Protein AF-A0A7S3N1J9-F1 (afdb_monomer_lite)

pLDDT: mean 76.55, std 18.04, range [32.75, 94.25]

Structure (mmCIF, N/CA/C/O backbone):
data_AF-A0A7S3N1J9-F1
#
_entry.id   AF-A0A7S3N1J9-F1
#
loop_
_atom_site.group_PDB
_atom_site.id
_atom_site.type_symbol
_atom_site.label_atom_id
_atom_site.label_alt_id
_atom_site.label_comp_id
_atom_site.label_asym_id
_atom_site.label_entity_id
_atom_site.label_seq_id
_atom_site.pdbx_PDB_ins_code
_atom_site.Cartn_x
_atom_site.Cartn_y
_atom_site.Cartn_z
_atom_site.occupancy
_atom_site.B_iso_or_equiv
_atom_site.auth_seq_id
_atom_site.auth_comp_id
_atom_site.auth_asym_id
_atom_site.auth_atom_id
_atom_site.pdbx_PDB_model_num
ATOM 1 N N . MET A 1 1 ? 35.683 -17.801 6.494 1.00 34.03 1 MET A N 1
ATOM 2 C CA . MET A 1 1 ? 35.536 -16.609 5.630 1.00 34.03 1 MET A CA 1
ATOM 3 C C . MET A 1 1 ? 34.071 -16.483 5.225 1.00 34.03 1 MET A C 1
ATOM 5 O O . MET A 1 1 ? 33.664 -17.114 4.265 1.00 34.03 1 MET A O 1
ATOM 9 N N . LEU A 1 2 ? 33.277 -15.715 5.973 1.00 32.75 2 LEU A N 1
ATOM 10 C CA . LEU A 1 2 ? 31.894 -15.361 5.622 1.00 32.75 2 LEU A CA 1
ATOM 11 C C . LEU A 1 2 ? 31.722 -13.865 5.909 1.00 32.75 2 LEU A C 1
ATOM 13 O O . LEU A 1 2 ? 31.100 -13.445 6.873 1.00 32.75 2 LEU A O 1
ATOM 17 N N . LYS A 1 3 ? 32.402 -13.056 5.093 1.00 38.53 3 LYS A N 1
ATOM 18 C CA . LYS A 1 3 ? 32.157 -11.619 4.966 1.00 38.53 3 LYS A CA 1
ATOM 19 C C . LYS A 1 3 ? 31.490 -11.419 3.618 1.00 38.53 3 LYS A C 1
ATOM 21 O O . LYS A 1 3 ? 32.187 -11.497 2.610 1.00 38.53 3 LYS A O 1
ATOM 26 N N . LYS A 1 4 ? 30.174 -11.215 3.624 1.00 34.62 4 LYS A N 1
ATOM 27 C CA . LYS A 1 4 ? 29.381 -10.480 2.622 1.00 34.62 4 LYS A CA 1
ATOM 28 C C . LYS A 1 4 ? 27.915 -10.841 2.814 1.00 34.62 4 LYS A C 1
ATOM 30 O O . LYS A 1 4 ? 27.378 -11.629 2.053 1.00 34.62 4 LYS A O 1
ATOM 35 N N . LEU A 1 5 ? 27.289 -10.274 3.834 1.00 35.75 5 LEU A N 1
ATOM 36 C CA . LEU A 1 5 ? 25.852 -10.020 3.787 1.00 35.75 5 LEU A CA 1
ATOM 37 C C . LEU A 1 5 ? 25.487 -8.895 4.767 1.00 35.75 5 LEU A C 1
ATOM 39 O O . LEU A 1 5 ? 24.456 -8.938 5.416 1.00 35.75 5 LEU A O 1
ATOM 43 N N . ASP A 1 6 ? 26.321 -7.851 4.829 1.00 35.56 6 ASP A N 1
ATOM 44 C CA . ASP A 1 6 ? 25.824 -6.532 5.230 1.00 35.56 6 ASP A CA 1
ATOM 45 C C . ASP A 1 6 ? 25.028 -5.995 4.032 1.00 35.56 6 ASP A C 1
ATOM 47 O O . ASP A 1 6 ? 25.508 -5.173 3.244 1.00 35.56 6 ASP A O 1
ATOM 51 N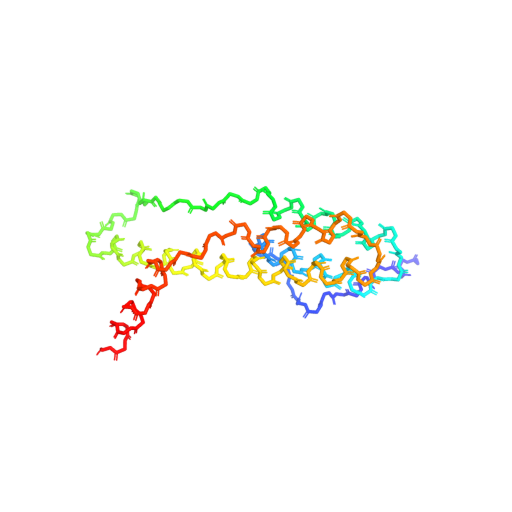 N . LEU A 1 7 ? 23.832 -6.562 3.821 1.00 40.31 7 LEU A N 1
ATOM 52 C CA . LEU A 1 7 ? 22.794 -5.858 3.084 1.00 40.31 7 LEU A CA 1
ATOM 53 C C . LEU A 1 7 ? 22.559 -4.587 3.878 1.00 40.31 7 LEU A C 1
ATOM 55 O O . LEU A 1 7 ? 22.190 -4.658 5.046 1.00 40.31 7 LEU A O 1
ATOM 59 N N . LYS A 1 8 ? 22.863 -3.457 3.240 1.00 38.34 8 LYS A N 1
ATOM 60 C CA . LYS A 1 8 ? 22.631 -2.114 3.753 1.00 38.34 8 LYS A CA 1
ATOM 61 C C . LYS A 1 8 ? 21.280 -2.081 4.447 1.00 38.34 8 LYS A C 1
ATOM 63 O O . LYS A 1 8 ? 20.241 -2.103 3.796 1.00 38.34 8 LYS A O 1
ATOM 68 N N . THR A 1 9 ? 21.365 -2.074 5.765 1.00 43.59 9 THR A N 1
ATOM 69 C CA . THR A 1 9 ? 20.272 -1.897 6.688 1.00 43.59 9 THR A CA 1
ATOM 70 C C . THR A 1 9 ? 19.529 -0.639 6.269 1.00 43.59 9 THR A C 1
ATOM 72 O O . THR A 1 9 ? 20.122 0.428 6.098 1.00 43.59 9 THR A O 1
ATOM 75 N N . ASN A 1 10 ? 18.251 -0.865 6.003 1.00 47.41 10 ASN A N 1
ATOM 76 C CA . ASN A 1 10 ? 17.170 0.055 5.710 1.00 47.41 10 ASN A CA 1
ATOM 77 C C . ASN A 1 10 ? 17.382 1.471 6.271 1.00 47.41 10 ASN A C 1
ATOM 79 O O . ASN A 1 10 ? 17.787 1.650 7.419 1.00 47.41 10 ASN A O 1
ATOM 83 N N . LEU A 1 11 ? 16.995 2.483 5.488 1.00 50.03 11 LEU A N 1
ATOM 84 C CA . LEU A 1 11 ? 16.842 3.870 5.957 1.00 50.03 11 LEU A CA 1
ATOM 85 C C . LEU A 1 11 ? 15.865 4.005 7.149 1.00 50.03 11 LEU A C 1
ATOM 87 O O . LEU A 1 11 ? 15.876 5.030 7.824 1.00 50.03 11 LEU A O 1
ATOM 91 N N . TYR A 1 12 ? 15.087 2.961 7.446 1.00 48.66 12 TYR A N 1
ATOM 92 C CA . TYR A 1 12 ? 14.245 2.813 8.631 1.00 48.66 12 TYR A CA 1
ATOM 93 C C . TYR A 1 12 ? 14.761 1.617 9.443 1.00 48.66 12 TYR A C 1
ATOM 95 O O . TYR A 1 12 ? 14.622 0.472 9.025 1.00 48.66 12 TYR A O 1
ATOM 103 N N . GLY A 1 13 ? 15.442 1.882 10.560 1.00 51.03 13 GLY A N 1
ATOM 104 C CA . GLY A 1 13 ? 16.170 0.897 11.373 1.00 51.03 13 GLY A CA 1
ATOM 105 C C . GLY A 1 13 ? 15.302 -0.062 12.200 1.00 51.03 13 GLY A C 1
ATOM 106 O O . GLY A 1 13 ? 15.621 -0.293 13.363 1.00 51.03 13 GLY A O 1
ATOM 107 N N . GLY A 1 14 ? 14.232 -0.604 11.620 1.00 63.97 14 GLY A N 1
ATOM 108 C CA . GLY A 1 14 ? 13.344 -1.593 12.232 1.00 63.97 14 GLY A CA 1
ATOM 109 C C . GLY A 1 14 ? 12.645 -2.452 11.176 1.00 63.97 14 GLY A C 1
ATOM 110 O O . GLY A 1 14 ? 12.609 -2.087 9.998 1.00 63.97 14 GLY A O 1
ATOM 111 N N . ASP A 1 15 ? 12.130 -3.606 11.599 1.00 73.50 15 ASP A N 1
ATOM 112 C CA . ASP A 1 15 ? 11.213 -4.400 10.780 1.00 73.50 15 ASP A CA 1
ATOM 113 C C . ASP A 1 15 ? 9.873 -3.647 10.665 1.00 73.50 15 ASP A C 1
ATOM 115 O O . ASP A 1 15 ? 9.444 -3.043 11.648 1.00 73.50 15 ASP A O 1
ATOM 119 N N . PRO A 1 16 ? 9.221 -3.638 9.491 1.00 80.12 16 PRO A N 1
ATOM 120 C CA . PRO A 1 16 ? 7.948 -2.947 9.318 1.00 80.12 16 PRO A CA 1
ATOM 121 C C . PRO A 1 16 ? 6.861 -3.563 10.211 1.00 80.12 16 PRO A C 1
ATOM 123 O O . PRO A 1 16 ? 6.650 -4.776 10.199 1.00 80.12 16 PRO A O 1
ATOM 126 N N . GLU A 1 17 ? 6.154 -2.720 10.962 1.00 82.69 17 GLU A N 1
ATOM 127 C CA . GLU A 1 17 ? 5.062 -3.098 11.866 1.00 82.69 17 GLU A CA 1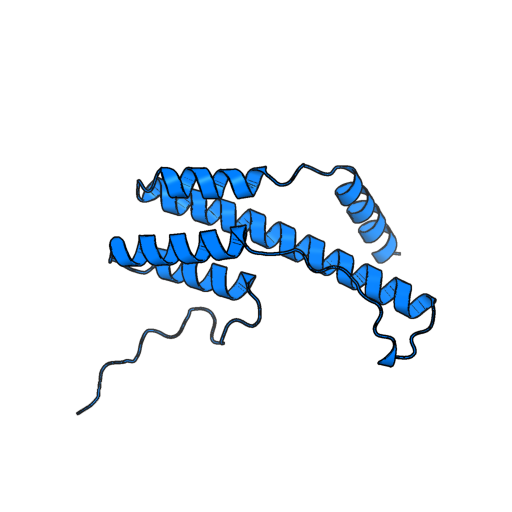
ATOM 128 C C . GLU A 1 17 ? 3.703 -3.096 11.152 1.00 82.69 17 GLU A C 1
ATOM 130 O O . GLU A 1 17 ? 2.762 -3.769 11.581 1.00 82.69 17 GLU A O 1
ATOM 135 N N . THR A 1 18 ? 3.592 -2.357 10.044 1.00 82.81 18 THR A N 1
ATOM 136 C CA . THR A 1 18 ? 2.369 -2.262 9.236 1.00 82.81 18 THR A CA 1
ATOM 137 C C . THR A 1 18 ? 2.591 -2.672 7.781 1.00 82.81 18 THR A C 1
ATOM 139 O O . THR A 1 18 ? 3.705 -2.637 7.251 1.00 82.81 18 THR A O 1
ATOM 142 N N . VAL A 1 19 ? 1.500 -3.029 7.094 1.00 85.81 19 VAL A N 1
ATOM 143 C CA . VAL A 1 19 ? 1.530 -3.326 5.651 1.00 85.81 19 VAL A CA 1
ATOM 144 C C . VAL A 1 19 ? 2.020 -2.103 4.868 1.00 85.81 19 VAL A C 1
ATOM 146 O O . VAL A 1 19 ? 2.815 -2.238 3.944 1.00 85.81 19 VAL A O 1
ATOM 149 N N . GLN A 1 20 ? 1.617 -0.901 5.276 1.00 84.56 20 GLN A N 1
ATOM 150 C CA . GLN A 1 20 ? 2.026 0.365 4.676 1.00 84.56 20 GLN A CA 1
ATOM 151 C C . GLN A 1 20 ? 3.537 0.595 4.798 1.00 84.56 20 GLN A C 1
ATOM 153 O O . GLN A 1 20 ? 4.177 0.944 3.809 1.00 84.56 20 GLN A O 1
ATOM 158 N N . GLU A 1 21 ? 4.128 0.344 5.968 1.00 86.12 21 GLU A N 1
ATOM 159 C CA . GLU A 1 21 ? 5.581 0.437 6.168 1.00 86.12 21 GLU A CA 1
ATOM 160 C C . GLU A 1 21 ? 6.345 -0.578 5.317 1.00 86.12 21 GLU A C 1
ATOM 162 O O . GLU A 1 21 ? 7.377 -0.244 4.731 1.00 86.12 21 GLU A O 1
ATOM 167 N N . GLN A 1 22 ? 5.819 -1.798 5.183 1.00 88.06 22 GLN A N 1
ATOM 168 C CA . GLN A 1 22 ? 6.407 -2.814 4.312 1.00 88.06 22 GLN A CA 1
ATOM 169 C C . GLN A 1 22 ? 6.362 -2.389 2.836 1.00 88.06 22 GLN A C 1
ATOM 171 O O . GLN A 1 22 ? 7.345 -2.582 2.117 1.00 88.06 22 GLN A O 1
ATOM 176 N N . ILE A 1 23 ? 5.258 -1.783 2.388 1.00 88.38 23 ILE A N 1
ATOM 177 C CA . ILE A 1 23 ? 5.122 -1.262 1.021 1.00 88.38 23 ILE A CA 1
ATOM 178 C C . ILE A 1 23 ? 6.099 -0.100 0.797 1.00 88.38 23 ILE A C 1
ATOM 180 O O . ILE A 1 23 ? 6.809 -0.090 -0.207 1.00 88.38 23 ILE A O 1
ATOM 184 N N . ILE A 1 24 ? 6.188 0.848 1.736 1.00 87.94 24 ILE A N 1
ATOM 185 C CA . ILE A 1 24 ? 7.152 1.959 1.680 1.00 87.94 24 ILE A CA 1
ATOM 186 C C . ILE A 1 24 ? 8.576 1.417 1.558 1.00 87.94 24 ILE A C 1
ATOM 188 O O . ILE A 1 24 ? 9.340 1.872 0.707 1.00 87.94 24 ILE A O 1
ATOM 192 N N . LEU A 1 25 ? 8.925 0.414 2.364 1.00 89.31 25 LEU A N 1
ATOM 193 C CA . LEU A 1 25 ? 10.239 -0.212 2.320 1.00 89.31 25 LEU A CA 1
ATOM 194 C C . LEU A 1 25 ? 10.530 -0.843 0.950 1.00 89.31 25 LEU A C 1
ATOM 196 O O . LEU A 1 25 ? 11.622 -0.663 0.411 1.00 89.31 25 LEU A O 1
ATOM 200 N N . ASP A 1 26 ? 9.566 -1.561 0.370 1.00 89.88 26 ASP A N 1
ATOM 201 C CA . ASP A 1 26 ? 9.714 -2.163 -0.958 1.00 89.88 26 ASP A CA 1
ATOM 202 C C . ASP A 1 26 ? 9.903 -1.089 -2.050 1.00 89.88 26 ASP A C 1
ATOM 204 O O . ASP A 1 26 ? 10.781 -1.234 -2.907 1.00 89.88 26 ASP A O 1
ATOM 208 N N . VAL A 1 27 ? 9.165 0.027 -1.982 1.00 88.56 27 VAL A N 1
ATOM 209 C CA . VAL A 1 27 ? 9.297 1.166 -2.911 1.00 88.56 27 VAL A CA 1
ATOM 210 C C . VAL A 1 27 ? 10.657 1.859 -2.774 1.00 88.56 27 VAL A C 1
ATOM 212 O O . VAL A 1 27 ? 11.317 2.134 -3.777 1.00 88.56 27 VAL A O 1
ATOM 215 N N . GLU A 1 28 ? 11.138 2.098 -1.555 1.00 88.81 28 GLU A N 1
ATOM 216 C CA . GLU A 1 28 ? 12.459 2.702 -1.323 1.00 88.81 28 GLU A CA 1
ATOM 217 C C . GLU A 1 28 ? 13.604 1.773 -1.771 1.00 88.81 28 GLU A C 1
ATOM 219 O O . GLU A 1 28 ? 14.596 2.205 -2.374 1.00 88.81 28 GLU A O 1
ATOM 224 N N . ASN A 1 29 ? 13.448 0.463 -1.583 1.00 87.62 29 ASN A N 1
ATOM 225 C CA . ASN A 1 29 ? 14.375 -0.524 -2.133 1.00 87.62 29 ASN A CA 1
ATOM 226 C C . ASN A 1 29 ? 14.354 -0.536 -3.674 1.00 87.62 29 ASN A C 1
ATOM 228 O O . ASN A 1 29 ? 15.407 -0.673 -4.307 1.00 87.62 29 ASN A O 1
ATOM 232 N N . ALA A 1 30 ? 13.189 -0.326 -4.295 1.00 89.06 30 ALA A N 1
ATOM 233 C CA . ALA A 1 30 ? 13.053 -0.217 -5.748 1.00 89.06 30 ALA A CA 1
ATOM 234 C C . ALA A 1 30 ? 13.774 1.027 -6.312 1.00 89.06 30 ALA A C 1
ATOM 236 O O . ALA A 1 30 ? 14.428 0.943 -7.357 1.00 89.06 30 ALA A O 1
ATOM 237 N N . LYS A 1 31 ? 13.741 2.158 -5.592 1.00 87.44 31 LYS A N 1
ATOM 238 C CA . LYS A 1 31 ? 14.478 3.386 -5.955 1.00 87.44 31 LYS A CA 1
ATOM 239 C C . LYS A 1 31 ? 15.994 3.197 -5.926 1.00 87.44 31 LYS A C 1
ATOM 241 O O . LYS A 1 31 ? 16.717 3.748 -6.754 1.00 87.44 31 LYS A O 1
ATOM 246 N N . THR A 1 32 ? 16.498 2.430 -4.962 1.00 88.44 32 THR A N 1
ATOM 247 C CA . THR A 1 32 ? 17.946 2.299 -4.724 1.00 88.44 32 THR A CA 1
ATOM 248 C C . THR A 1 32 ? 18.597 1.150 -5.493 1.00 88.44 32 THR A C 1
ATOM 250 O O . THR A 1 32 ? 19.811 1.180 -5.741 1.00 88.44 32 THR A O 1
ATOM 253 N N . THR A 1 33 ? 17.828 0.137 -5.900 1.00 87.44 33 THR A N 1
ATOM 254 C CA . THR A 1 33 ? 18.356 -0.975 -6.696 1.00 87.44 33 THR A CA 1
ATOM 255 C C . THR A 1 33 ? 18.711 -0.533 -8.116 1.00 87.44 33 THR A C 1
ATOM 257 O O . THR A 1 33 ? 18.016 0.266 -8.736 1.00 87.44 33 THR A O 1
ATOM 260 N N . ARG A 1 34 ? 19.809 -1.074 -8.657 1.00 87.88 34 ARG A N 1
ATOM 261 C CA . ARG A 1 34 ? 20.252 -0.848 -10.049 1.00 87.88 34 ARG A CA 1
ATOM 262 C C . ARG A 1 34 ? 19.811 -1.957 -11.007 1.00 87.88 34 ARG A C 1
ATOM 264 O O . ARG A 1 34 ? 20.098 -1.889 -12.196 1.00 87.88 34 ARG A O 1
ATOM 271 N N . ASN A 1 35 ? 19.193 -3.017 -10.486 1.00 91.69 35 ASN A N 1
ATOM 272 C CA . ASN A 1 35 ? 18.739 -4.154 -11.277 1.00 91.69 35 ASN A CA 1
ATOM 273 C C . ASN A 1 35 ? 17.270 -3.947 -11.665 1.00 91.69 35 ASN A C 1
ATOM 275 O O . ASN A 1 35 ? 16.405 -4.012 -10.793 1.00 91.69 35 ASN A O 1
ATOM 279 N N . GLN A 1 36 ? 17.005 -3.757 -12.963 1.00 89.12 36 GLN A N 1
ATOM 280 C CA . GLN A 1 36 ? 15.661 -3.488 -13.488 1.00 89.12 36 GLN A CA 1
ATOM 281 C C . GLN A 1 36 ? 14.645 -4.561 -13.095 1.00 89.12 36 GLN A C 1
ATOM 283 O O . GLN A 1 36 ? 13.571 -4.245 -12.601 1.00 89.12 36 GLN A O 1
ATOM 288 N N . LYS A 1 37 ? 15.014 -5.838 -13.227 1.00 91.12 37 LYS A N 1
ATOM 289 C CA . LYS A 1 37 ? 14.117 -6.952 -12.903 1.00 91.12 37 LYS A CA 1
ATOM 290 C C . LYS A 1 37 ? 13.787 -7.003 -11.410 1.00 91.12 37 LYS A C 1
ATOM 292 O O . LYS A 1 37 ? 12.671 -7.337 -11.028 1.00 91.12 37 LYS A O 1
ATOM 297 N N . MET A 1 38 ? 14.759 -6.672 -10.559 1.00 90.69 38 MET A N 1
ATOM 298 C CA . MET A 1 38 ? 14.529 -6.583 -9.114 1.00 90.69 38 MET A CA 1
ATOM 299 C C . MET A 1 38 ? 13.617 -5.401 -8.771 1.00 90.69 38 MET A C 1
ATOM 301 O O . MET A 1 38 ? 12.734 -5.544 -7.935 1.00 90.69 38 MET A O 1
ATOM 305 N N . ARG A 1 39 ? 13.813 -4.252 -9.427 1.00 91.00 39 ARG A N 1
ATOM 306 C CA . ARG A 1 39 ? 12.967 -3.064 -9.266 1.00 91.00 39 ARG A CA 1
ATOM 307 C C . ARG A 1 39 ? 11.512 -3.364 -9.615 1.00 91.00 39 ARG A C 1
ATOM 309 O O . ARG A 1 39 ? 10.640 -3.114 -8.796 1.00 91.00 39 ARG A O 1
ATOM 316 N N . GLU A 1 40 ? 11.281 -3.954 -10.783 1.00 93.19 40 GLU A N 1
ATOM 317 C CA . GLU A 1 40 ? 9.956 -4.387 -11.241 1.00 93.19 40 GLU A CA 1
ATOM 318 C C . GLU A 1 40 ? 9.311 -5.354 -10.240 1.00 93.19 40 GLU A C 1
ATOM 320 O O . GLU A 1 40 ? 8.193 -5.128 -9.799 1.00 93.19 40 GLU A O 1
ATOM 325 N N . THR A 1 41 ? 10.063 -6.352 -9.761 1.00 94.06 41 THR A N 1
ATOM 326 C CA . THR A 1 41 ? 9.565 -7.317 -8.761 1.00 94.06 41 THR A CA 1
ATOM 327 C C . THR A 1 41 ? 9.136 -6.642 -7.451 1.00 94.06 41 THR A C 1
ATOM 329 O O . THR A 1 41 ? 8.129 -7.023 -6.856 1.00 94.06 41 THR A O 1
ATOM 332 N N . LEU A 1 42 ? 9.906 -5.657 -6.975 1.00 93.19 42 LEU A N 1
ATOM 333 C CA . LEU A 1 42 ? 9.588 -4.911 -5.754 1.00 93.19 42 LEU A CA 1
ATOM 334 C C . LEU A 1 42 ? 8.338 -4.045 -5.934 1.00 93.19 42 LEU A C 1
ATOM 336 O O . LEU A 1 42 ? 7.487 -4.015 -5.048 1.00 93.19 42 LEU A O 1
ATOM 340 N N . LEU A 1 43 ? 8.205 -3.388 -7.087 1.00 93.25 43 LEU A N 1
ATOM 341 C CA . LEU A 1 43 ? 7.034 -2.578 -7.408 1.00 93.25 43 LEU A CA 1
ATOM 342 C C . LEU A 1 43 ? 5.772 -3.432 -7.587 1.00 93.25 43 LEU A C 1
ATOM 344 O O . LEU A 1 43 ? 4.726 -3.061 -7.064 1.00 93.25 43 LEU A O 1
ATOM 348 N N . ASP A 1 44 ? 5.868 -4.599 -8.224 1.00 94.06 44 ASP A N 1
ATOM 349 C CA . ASP A 1 44 ? 4.753 -5.547 -8.347 1.00 94.06 44 ASP A CA 1
ATOM 350 C C . ASP A 1 44 ? 4.287 -6.055 -6.981 1.00 94.06 44 ASP A C 1
ATOM 352 O O . ASP A 1 44 ? 3.090 -6.164 -6.713 1.00 94.06 44 ASP A O 1
ATOM 356 N N . LYS A 1 45 ? 5.237 -6.367 -6.091 1.00 94.25 45 LYS A N 1
ATOM 357 C CA . LYS A 1 45 ? 4.936 -6.795 -4.721 1.00 94.25 45 LYS A CA 1
ATOM 358 C C . LYS A 1 45 ? 4.208 -5.690 -3.951 1.00 94.25 45 LYS A C 1
ATOM 360 O O . LYS A 1 45 ? 3.188 -5.963 -3.320 1.00 94.25 45 LYS A O 1
ATOM 365 N N . ALA A 1 46 ? 4.711 -4.460 -4.033 1.00 92.00 46 ALA A N 1
ATOM 366 C CA . ALA A 1 46 ? 4.097 -3.287 -3.421 1.00 92.00 46 ALA A CA 1
ATOM 367 C C . ALA A 1 46 ? 2.676 -3.040 -3.963 1.00 92.00 46 ALA A C 1
ATOM 369 O O . ALA A 1 46 ? 1.756 -2.761 -3.195 1.00 92.00 46 ALA A O 1
ATOM 370 N N . LEU A 1 47 ? 2.479 -3.211 -5.273 1.00 91.75 47 LEU A N 1
ATOM 371 C CA . LEU A 1 47 ? 1.200 -2.977 -5.936 1.00 91.75 47 LEU A CA 1
ATOM 372 C C . LEU A 1 47 ? 0.157 -4.005 -5.502 1.00 91.75 47 LEU A C 1
ATOM 374 O O . LEU A 1 47 ? -0.951 -3.628 -5.127 1.00 91.75 47 LEU A O 1
ATOM 378 N N . LYS A 1 48 ? 0.525 -5.290 -5.471 1.00 93.25 48 LYS A N 1
ATOM 379 C CA . LYS A 1 48 ? -0.357 -6.356 -4.974 1.00 93.25 48 LYS A CA 1
ATOM 380 C C . LYS A 1 48 ? -0.763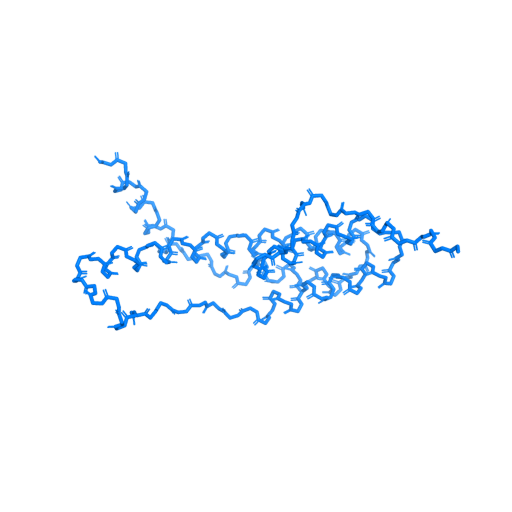 -6.125 -3.527 1.00 93.25 48 LYS A C 1
ATOM 382 O O . LYS A 1 48 ? -1.942 -6.213 -3.211 1.00 93.25 48 LYS A O 1
ATOM 387 N N . ALA A 1 49 ? 0.184 -5.745 -2.669 1.00 91.19 49 ALA A N 1
ATOM 388 C CA . ALA A 1 49 ? -0.116 -5.438 -1.275 1.00 91.19 49 ALA A CA 1
ATOM 389 C C . ALA A 1 49 ? -1.098 -4.259 -1.128 1.00 91.19 49 ALA A C 1
ATOM 391 O O . ALA A 1 49 ? -1.943 -4.291 -0.240 1.00 91.19 49 ALA A O 1
ATOM 392 N N . LEU A 1 50 ? -1.042 -3.248 -2.007 1.00 88.69 50 LEU A N 1
ATOM 393 C CA . LEU A 1 50 ? -2.041 -2.171 -2.042 1.00 88.69 50 LEU A CA 1
ATOM 394 C C . LEU A 1 50 ? -3.407 -2.636 -2.570 1.00 88.69 50 LEU A C 1
ATOM 396 O O . LEU A 1 50 ? -4.432 -2.177 -2.071 1.00 88.69 50 LEU A O 1
ATOM 400 N N . GLN A 1 51 ? -3.433 -3.510 -3.579 1.00 88.75 51 GLN A N 1
ATOM 401 C CA . GLN A 1 51 ? -4.668 -4.029 -4.182 1.00 88.75 51 GLN A CA 1
ATOM 402 C C . GLN A 1 51 ? -5.419 -4.990 -3.250 1.00 88.75 51 GLN A C 1
ATOM 404 O O . GLN A 1 51 ? -6.648 -4.983 -3.230 1.00 88.75 51 GLN A O 1
ATOM 409 N N . GLU A 1 52 ? -4.683 -5.807 -2.499 1.00 89.94 52 GLU A N 1
ATOM 410 C CA . GLU A 1 52 ? -5.210 -6.830 -1.590 1.00 89.94 52 GLU A CA 1
ATOM 411 C C . GLU A 1 52 ? -5.469 -6.293 -0.173 1.00 89.94 52 GLU A C 1
ATOM 413 O O . GLU A 1 52 ? -5.986 -7.022 0.672 1.00 89.94 52 GLU A O 1
ATOM 418 N N . TYR A 1 53 ? -5.121 -5.033 0.114 1.00 86.62 53 TYR A N 1
ATOM 419 C CA . TYR A 1 53 ? -5.355 -4.443 1.429 1.00 86.62 53 TYR A CA 1
ATOM 420 C C . TYR A 1 53 ? -6.858 -4.274 1.692 1.00 86.62 53 TYR A C 1
ATOM 422 O O . TYR A 1 53 ? -7.527 -3.429 1.092 1.00 86.62 53 TYR A O 1
ATOM 430 N N . GLU A 1 54 ? -7.375 -5.048 2.644 1.00 85.19 54 GLU A N 1
ATOM 431 C CA . GLU A 1 54 ? -8.737 -4.909 3.149 1.00 85.19 54 GLU A CA 1
ATOM 432 C C . GLU A 1 54 ? -8.780 -3.884 4.286 1.00 85.19 54 GLU A C 1
ATOM 434 O O . GLU A 1 54 ? -8.058 -3.999 5.279 1.00 85.19 54 GLU A O 1
ATOM 439 N N . GLU A 1 55 ? -9.639 -2.867 4.156 1.00 81.75 55 GLU A N 1
ATOM 440 C CA . GLU A 1 55 ? -9.796 -1.871 5.215 1.00 81.75 55 GLU A CA 1
ATOM 441 C C . GLU A 1 55 ? -10.368 -2.516 6.485 1.00 81.75 55 GLU A C 1
ATOM 443 O O . GLU A 1 55 ? -11.426 -3.154 6.434 1.00 81.75 55 GLU A O 1
ATOM 448 N N . PRO A 1 56 ? -9.706 -2.347 7.644 1.00 84.50 56 PRO A N 1
ATOM 449 C CA . PRO A 1 56 ? -10.175 -2.956 8.872 1.00 84.50 56 PRO A CA 1
ATOM 450 C C . PRO A 1 56 ? -11.499 -2.315 9.306 1.00 84.50 56 PRO A C 1
ATOM 452 O O . PRO A 1 56 ? -11.694 -1.099 9.216 1.00 84.50 56 PRO A O 1
ATOM 455 N N . ILE A 1 57 ? -12.401 -3.143 9.831 1.00 83.75 57 ILE A N 1
ATOM 456 C CA . ILE A 1 57 ? -13.703 -2.727 10.363 1.00 83.75 57 ILE A CA 1
ATOM 457 C C . ILE A 1 57 ? -13.616 -2.697 11.887 1.00 83.75 57 ILE A C 1
ATOM 459 O O . ILE A 1 57 ? -13.168 -3.669 12.498 1.00 83.75 57 ILE A O 1
ATOM 463 N N . TYR A 1 58 ? -14.074 -1.602 12.499 1.00 83.50 58 TYR A N 1
ATOM 464 C CA . TYR A 1 58 ? -14.117 -1.486 13.954 1.00 83.50 58 TYR A CA 1
ATOM 465 C C . TYR A 1 58 ? -15.008 -2.581 14.550 1.00 83.50 58 TYR A C 1
ATOM 467 O O . TYR A 1 58 ? -16.155 -2.759 14.127 1.00 83.50 58 TYR A O 1
ATOM 475 N N . LYS A 1 59 ? -14.487 -3.288 15.551 1.00 85.31 59 LYS A N 1
ATOM 476 C CA . LYS A 1 59 ? -15.228 -4.251 16.363 1.00 85.31 59 LYS A CA 1
ATOM 477 C C . LYS A 1 59 ? -14.963 -3.929 17.823 1.00 85.31 59 LYS A C 1
ATOM 479 O O . LYS A 1 59 ? -13.807 -3.758 18.200 1.00 85.31 59 LYS A O 1
ATOM 484 N N . VAL A 1 60 ? -16.033 -3.850 18.607 1.00 84.25 60 VAL A N 1
ATOM 485 C CA . VAL A 1 60 ? -15.928 -3.666 20.055 1.00 84.25 60 VAL A CA 1
ATOM 4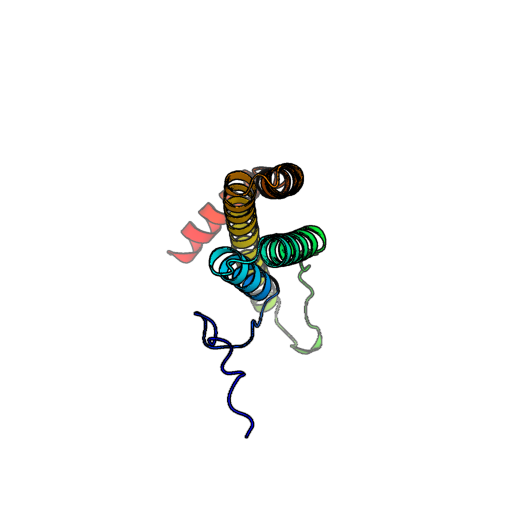86 C C . VAL A 1 60 ? -15.333 -4.936 20.647 1.00 84.25 60 VAL A C 1
ATOM 488 O O . VAL A 1 60 ? -15.777 -6.041 20.333 1.00 84.25 60 VAL A O 1
ATOM 491 N N . ASP A 1 61 ? -14.311 -4.771 21.474 1.00 84.81 61 ASP A N 1
ATOM 492 C CA . ASP A 1 61 ? -13.709 -5.870 22.210 1.00 84.81 61 ASP A CA 1
ATOM 493 C C . ASP A 1 61 ? -14.497 -6.101 23.504 1.00 84.81 61 ASP A C 1
ATOM 495 O O . ASP A 1 61 ? -14.346 -5.363 24.479 1.00 84.81 61 ASP A O 1
ATOM 499 N N . GLU A 1 62 ? -15.344 -7.134 23.509 1.00 82.56 62 GLU A N 1
ATOM 500 C CA . GLU A 1 62 ? -16.174 -7.513 24.663 1.00 82.56 62 GLU A CA 1
ATOM 501 C C . GLU A 1 62 ? -15.340 -7.845 25.915 1.00 82.56 62 GLU A C 1
ATOM 503 O O . GLU A 1 62 ? -15.869 -7.844 27.023 1.00 82.56 62 GLU A O 1
ATOM 508 N N . SER A 1 63 ? -14.032 -8.105 25.775 1.00 83.06 63 SER A N 1
ATOM 509 C CA . SER A 1 63 ? -13.153 -8.411 26.909 1.00 83.06 63 SER A CA 1
ATOM 510 C C . SER A 1 63 ? -12.693 -7.184 27.698 1.00 83.06 63 SER A C 1
ATOM 512 O O . SER A 1 63 ? -12.243 -7.330 28.835 1.00 83.06 63 SER A O 1
ATOM 514 N N . LYS A 1 64 ? -12.799 -5.984 27.115 1.00 78.44 64 LYS A N 1
ATOM 515 C CA . LYS A 1 64 ? -12.337 -4.737 27.738 1.00 78.44 64 LYS A CA 1
ATOM 516 C C . LYS A 1 64 ? -13.366 -4.095 28.675 1.00 78.44 64 LYS A C 1
ATOM 518 O O . LYS A 1 64 ? -12.999 -3.140 29.347 1.00 78.44 64 LYS A O 1
ATOM 523 N N . ASP A 1 65 ? -14.601 -4.613 28.718 1.00 81.88 65 ASP A N 1
ATOM 524 C CA . ASP A 1 65 ? -15.722 -4.104 29.537 1.00 81.88 65 ASP A CA 1
ATOM 525 C C . ASP A 1 65 ? -15.834 -2.567 29.495 1.00 81.88 65 ASP A C 1
ATOM 527 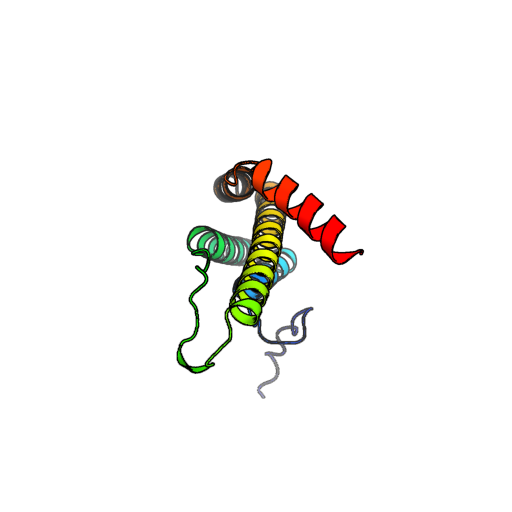O O . ASP A 1 65 ? -15.900 -1.890 30.519 1.00 81.88 65 ASP A O 1
ATOM 531 N N . LEU A 1 66 ? -15.753 -2.013 28.279 1.00 82.38 66 LEU A N 1
ATOM 532 C CA . LEU A 1 66 ? -15.763 -0.570 28.047 1.00 82.38 66 LEU A CA 1
ATOM 533 C C . LEU A 1 66 ? -17.167 -0.007 28.255 1.00 82.38 66 LEU A C 1
ATOM 535 O O . LEU A 1 66 ? -18.153 -0.595 27.804 1.00 82.38 66 LEU A O 1
ATOM 539 N N . VAL A 1 67 ? -17.251 1.173 28.868 1.00 87.00 67 VAL A N 1
ATOM 540 C CA . VAL A 1 67 ? -18.515 1.922 28.933 1.00 87.00 67 VAL A CA 1
ATOM 541 C C . VAL A 1 67 ? -18.840 2.571 27.584 1.00 87.00 67 VAL A C 1
ATOM 543 O O . VAL A 1 67 ? -17.962 2.756 26.738 1.00 87.00 67 VAL A O 1
ATOM 546 N N . ASP A 1 68 ? -20.102 2.952 27.375 1.00 84.00 68 ASP A N 1
ATOM 547 C CA . ASP A 1 68 ? -20.573 3.522 26.105 1.00 84.00 68 ASP A CA 1
ATOM 548 C C . ASP A 1 68 ? -19.740 4.740 25.660 1.00 84.00 68 ASP A C 1
ATOM 550 O O . ASP A 1 68 ? -19.401 4.863 24.479 1.00 84.00 68 ASP A O 1
ATOM 554 N N . GLU A 1 69 ? -19.340 5.616 26.588 1.00 83.62 69 GLU A N 1
ATOM 555 C CA . GLU A 1 69 ? -18.477 6.763 26.288 1.00 83.62 69 GLU A CA 1
ATOM 556 C C . GLU A 1 69 ? -17.075 6.351 25.801 1.00 83.62 69 GLU A C 1
ATOM 558 O O . GLU A 1 69 ? -16.521 6.984 24.897 1.00 83.62 69 GLU A O 1
ATOM 563 N N . GLU A 1 70 ? -16.505 5.277 26.352 1.00 83.06 70 GLU A N 1
ATOM 564 C CA . GLU A 1 70 ? -15.187 4.762 25.963 1.00 83.06 70 GLU A CA 1
ATOM 565 C C . GLU A 1 70 ? -15.235 4.063 24.599 1.00 83.06 70 GLU A C 1
ATOM 567 O O . GLU A 1 70 ? -14.323 4.234 23.788 1.00 83.06 70 GLU A O 1
ATOM 572 N N . ILE A 1 71 ? -16.328 3.356 24.293 1.00 86.12 71 ILE A N 1
ATOM 573 C CA . ILE A 1 71 ? -16.561 2.748 22.973 1.00 86.12 71 ILE A CA 1
ATOM 574 C C . ILE A 1 71 ? -16.641 3.832 21.892 1.00 86.12 71 ILE A C 1
ATOM 576 O O . ILE A 1 71 ? -16.083 3.682 20.800 1.00 86.12 71 ILE A O 1
ATOM 580 N N . VAL A 1 72 ? -17.323 4.947 22.175 1.00 84.56 72 VAL A N 1
ATOM 581 C CA . VAL A 1 72 ? -17.413 6.078 21.240 1.00 84.56 72 VAL A CA 1
ATOM 582 C C . VAL A 1 72 ? -16.035 6.697 20.993 1.00 84.56 72 VAL A C 1
ATOM 584 O O . VAL A 1 72 ? -15.702 6.987 19.839 1.00 84.56 72 VAL A O 1
ATOM 587 N N . ALA A 1 73 ? -15.221 6.859 22.040 1.00 84.88 73 ALA A N 1
ATOM 588 C CA . ALA A 1 73 ? -13.857 7.368 21.916 1.00 84.88 73 ALA A CA 1
ATOM 589 C C . ALA A 1 73 ? -12.959 6.424 21.093 1.00 84.88 73 ALA A C 1
ATOM 591 O O . ALA A 1 73 ? -12.341 6.862 20.123 1.00 84.88 73 ALA A O 1
ATOM 592 N N . GLU A 1 74 ? -12.959 5.120 21.390 1.00 85.88 74 GLU A N 1
ATOM 593 C CA . GLU A 1 74 ? -12.148 4.130 20.663 1.00 85.88 74 GLU A CA 1
ATOM 594 C C . GLU A 1 74 ? -12.570 4.028 19.188 1.00 85.88 74 GLU A C 1
ATOM 596 O O . GLU A 1 74 ? -11.728 3.948 18.291 1.00 85.88 74 GLU A O 1
ATOM 601 N N . LYS A 1 75 ? -13.876 4.111 18.902 1.00 84.69 75 LYS A N 1
ATOM 602 C CA . LYS A 1 75 ? -14.392 4.148 17.528 1.00 84.69 75 LYS A CA 1
ATOM 603 C C . LYS A 1 75 ? -13.935 5.399 16.774 1.00 84.69 75 LYS A C 1
ATOM 605 O O . LYS A 1 75 ? -13.623 5.304 15.583 1.00 84.69 75 LYS A O 1
ATOM 610 N N . LYS A 1 76 ? -13.890 6.561 17.439 1.00 82.69 76 LYS A N 1
ATOM 611 C CA . LYS A 1 76 ? -13.375 7.809 16.854 1.00 82.69 76 LYS A CA 1
ATOM 612 C C . LYS A 1 76 ? -11.892 7.670 16.517 1.00 82.69 76 LYS A C 1
ATOM 614 O O . LYS A 1 76 ? -11.507 7.951 15.383 1.00 82.69 76 LYS A O 1
ATOM 619 N N . ASP A 1 77 ? -11.089 7.167 17.450 1.00 85.81 77 ASP A N 1
ATOM 620 C CA . ASP A 1 77 ? -9.652 6.959 17.249 1.00 85.81 77 ASP A CA 1
ATOM 621 C C . ASP A 1 77 ? -9.371 5.960 16.124 1.00 85.81 77 ASP A C 1
ATOM 623 O O . ASP A 1 77 ? -8.540 6.214 15.247 1.00 85.81 77 ASP A O 1
ATOM 627 N N . PHE A 1 78 ? -10.123 4.858 16.083 1.00 85.81 78 PHE A N 1
ATOM 628 C CA . PHE A 1 78 ? -10.051 3.882 15.001 1.00 85.81 78 PHE A CA 1
ATOM 629 C C . PHE A 1 78 ? -10.368 4.514 13.641 1.00 85.81 78 PHE A C 1
ATOM 631 O O . PHE A 1 78 ? -9.644 4.307 12.666 1.00 85.81 78 PHE A O 1
ATOM 638 N N . HIS A 1 79 ? -11.429 5.322 13.564 1.00 81.38 79 HIS A N 1
ATOM 639 C CA . HIS A 1 79 ? -11.812 5.991 12.325 1.00 81.38 79 HIS A CA 1
ATOM 640 C C . HIS A 1 79 ? -10.739 6.982 11.852 1.00 81.38 79 HIS A C 1
ATOM 642 O O . HIS A 1 79 ? -10.372 6.983 10.675 1.00 81.38 79 HIS A O 1
ATOM 648 N N . LEU A 1 80 ? -10.180 7.776 12.771 1.00 80.88 80 LEU A N 1
ATOM 649 C CA . LEU A 1 80 ? -9.087 8.705 12.477 1.00 80.88 80 LEU A CA 1
ATOM 650 C C . LEU A 1 80 ? -7.832 7.971 11.986 1.00 80.88 80 LEU A C 1
ATOM 652 O O . LEU A 1 80 ? -7.203 8.410 11.017 1.00 80.88 80 LEU A O 1
ATOM 656 N N . LYS A 1 81 ? -7.491 6.831 12.601 1.00 83.81 81 LYS A N 1
ATOM 657 C CA . LYS A 1 81 ? -6.382 5.977 12.161 1.00 83.81 81 LYS A CA 1
ATOM 658 C C . LYS A 1 81 ? -6.611 5.447 10.743 1.00 83.81 81 LYS A C 1
ATOM 660 O O . LYS A 1 81 ? -5.740 5.620 9.894 1.00 83.81 81 LYS A O 1
ATOM 665 N N . ASN A 1 82 ? -7.796 4.909 10.450 1.00 82.12 82 ASN A N 1
ATOM 666 C CA . ASN A 1 82 ? -8.139 4.414 9.112 1.00 82.12 82 ASN A CA 1
ATOM 667 C C . ASN A 1 82 ? -8.061 5.507 8.039 1.00 82.12 82 ASN A C 1
ATOM 669 O O . ASN A 1 82 ? -7.548 5.269 6.946 1.00 82.12 82 ASN A O 1
ATOM 673 N N . ILE A 1 83 ? -8.535 6.716 8.349 1.00 80.56 83 ILE A N 1
ATOM 674 C CA . ILE A 1 83 ? -8.425 7.879 7.461 1.00 80.56 83 ILE A CA 1
ATOM 675 C C . ILE A 1 83 ? -6.960 8.190 7.155 1.00 80.56 83 ILE A C 1
ATOM 677 O O . ILE A 1 83 ? -6.601 8.413 5.995 1.00 80.56 83 ILE A O 1
ATOM 681 N N . ARG A 1 84 ? -6.112 8.245 8.188 1.00 81.31 84 ARG A N 1
ATOM 682 C CA . ARG A 1 84 ? -4.683 8.523 8.022 1.00 81.31 84 ARG A CA 1
ATOM 683 C C . ARG A 1 84 ? -4.021 7.460 7.149 1.00 81.31 84 ARG A C 1
ATOM 685 O O . ARG A 1 84 ? -3.364 7.806 6.171 1.00 81.31 84 ARG A O 1
ATOM 692 N N . GLU A 1 85 ? -4.243 6.191 7.464 1.00 82.50 85 GLU A N 1
ATOM 693 C CA . GLU A 1 85 ? -3.693 5.063 6.715 1.00 82.50 85 GLU A CA 1
ATOM 694 C C . GLU A 1 85 ? -4.173 5.041 5.255 1.00 82.50 85 GLU A C 1
ATOM 696 O O . GLU A 1 85 ? -3.399 4.731 4.350 1.00 82.50 85 GLU A O 1
ATOM 701 N N . SER A 1 86 ? -5.426 5.423 4.998 1.00 82.06 86 SER A N 1
ATOM 702 C CA . SER A 1 86 ? -5.965 5.564 3.642 1.00 82.06 86 SER A CA 1
ATOM 703 C C . SER A 1 86 ? -5.243 6.655 2.843 1.00 82.06 86 SER A C 1
ATOM 705 O O . SER A 1 86 ? -4.839 6.428 1.700 1.00 82.06 86 SER A O 1
ATOM 707 N N . LYS A 1 87 ? -4.978 7.817 3.458 1.00 81.44 87 LYS A N 1
ATOM 708 C CA . LYS A 1 87 ? -4.175 8.888 2.839 1.00 81.44 87 LYS A CA 1
ATOM 709 C C . LYS A 1 87 ? -2.753 8.423 2.526 1.00 81.44 87 LYS A C 1
ATOM 711 O O . LYS A 1 87 ? -2.248 8.717 1.445 1.00 81.44 87 LYS A O 1
ATOM 716 N N . GLU A 1 88 ? -2.123 7.688 3.439 1.00 83.62 88 GLU A N 1
ATOM 717 C CA . GLU A 1 88 ? -0.788 7.121 3.223 1.00 83.62 88 GLU A CA 1
ATOM 718 C C . GLU A 1 88 ? -0.780 6.160 2.022 1.00 83.62 88 GLU A C 1
ATOM 720 O O . GLU A 1 88 ? 0.068 6.310 1.142 1.00 83.62 88 GLU A O 1
ATOM 725 N N . ARG A 1 89 ? -1.774 5.267 1.887 1.00 86.00 89 ARG A N 1
ATOM 726 C CA . ARG A 1 89 ? -1.902 4.382 0.709 1.00 86.00 89 ARG A CA 1
ATOM 727 C C . ARG A 1 89 ? -2.009 5.156 -0.609 1.00 86.00 89 ARG A C 1
ATOM 729 O O . ARG A 1 89 ? -1.350 4.793 -1.580 1.00 86.00 89 ARG A O 1
ATOM 736 N N . VAL A 1 90 ? -2.784 6.243 -0.645 1.00 84.62 90 VAL A N 1
ATOM 737 C CA . VAL A 1 90 ? -2.908 7.098 -1.843 1.00 84.62 90 VAL A CA 1
ATOM 738 C C . VAL A 1 90 ? -1.581 7.781 -2.190 1.00 84.62 90 VAL A C 1
ATOM 740 O O . VAL A 1 90 ? -1.208 7.857 -3.362 1.00 84.62 90 VAL A O 1
ATOM 743 N N . LEU A 1 91 ? -0.844 8.276 -1.191 1.00 85.25 91 LEU A N 1
ATOM 744 C CA . LEU A 1 91 ? 0.471 8.888 -1.412 1.00 85.25 91 LEU A CA 1
ATOM 745 C C . LEU A 1 91 ? 1.487 7.872 -1.945 1.00 85.25 91 LEU A C 1
ATOM 747 O O . LEU A 1 91 ? 2.217 8.184 -2.885 1.00 85.25 91 LEU A O 1
ATOM 751 N N . ILE A 1 92 ? 1.489 6.655 -1.397 1.00 84.38 92 ILE A N 1
ATOM 752 C CA . ILE A 1 92 ? 2.352 5.563 -1.857 1.00 84.38 92 ILE A CA 1
ATOM 753 C C . ILE A 1 92 ? 2.014 5.181 -3.303 1.00 84.38 92 ILE A C 1
ATOM 755 O O . ILE A 1 92 ? 2.914 5.117 -4.136 1.00 84.38 92 ILE A O 1
ATOM 759 N N . ALA A 1 93 ? 0.730 4.998 -3.629 1.00 85.44 93 ALA A N 1
ATOM 760 C CA . ALA A 1 93 ? 0.287 4.670 -4.985 1.00 85.44 93 ALA A CA 1
ATOM 761 C C . ALA A 1 93 ? 0.716 5.736 -6.012 1.00 85.44 93 ALA A C 1
ATOM 763 O O . ALA A 1 93 ? 1.180 5.406 -7.103 1.00 85.44 93 ALA A O 1
ATOM 764 N N . ASN A 1 94 ? 0.636 7.020 -5.644 1.00 85.81 94 ASN A N 1
ATOM 765 C CA . ASN A 1 94 ? 1.119 8.122 -6.479 1.00 85.81 94 ASN A CA 1
ATOM 766 C C . ASN A 1 94 ? 2.635 8.073 -6.709 1.00 85.81 94 ASN A C 1
ATOM 768 O O . ASN A 1 94 ? 3.099 8.304 -7.826 1.00 85.81 94 ASN A O 1
ATOM 772 N N . GLU A 1 95 ? 3.415 7.803 -5.664 1.00 85.50 95 GLU A N 1
ATOM 773 C CA . GLU A 1 95 ? 4.873 7.707 -5.770 1.00 85.50 95 GLU A CA 1
ATOM 774 C C . GLU A 1 95 ? 5.295 6.501 -6.618 1.00 85.50 95 GLU A C 1
ATOM 776 O O . GLU A 1 95 ? 6.164 6.616 -7.483 1.00 85.50 95 GLU A O 1
ATOM 781 N N . MET A 1 96 ? 4.620 5.365 -6.434 1.00 90.00 96 MET A N 1
ATOM 782 C CA . MET A 1 96 ? 4.807 4.176 -7.260 1.00 90.00 96 MET A CA 1
ATOM 783 C C . MET A 1 96 ? 4.501 4.447 -8.729 1.00 90.00 96 MET A C 1
ATOM 785 O O . MET A 1 96 ? 5.289 4.060 -9.587 1.00 90.00 96 MET A O 1
ATOM 789 N N . ALA A 1 97 ? 3.403 5.148 -9.026 1.00 88.19 97 ALA A N 1
ATOM 790 C CA . ALA A 1 97 ? 3.035 5.489 -10.395 1.00 88.19 97 ALA A CA 1
ATOM 791 C C . ALA A 1 97 ? 4.111 6.338 -11.089 1.00 88.19 97 ALA A C 1
ATOM 793 O O . ALA A 1 97 ? 4.459 6.069 -12.239 1.00 88.19 97 ALA A O 1
ATOM 794 N N . LYS A 1 98 ? 4.675 7.330 -10.386 1.00 87.12 98 LYS A N 1
ATOM 795 C CA . LYS A 1 98 ? 5.772 8.161 -10.908 1.00 87.12 98 LYS A CA 1
ATOM 796 C C . LYS A 1 98 ? 7.017 7.330 -11.186 1.00 87.12 98 LYS A C 1
ATOM 798 O O . LYS A 1 98 ? 7.542 7.387 -12.294 1.00 87.12 98 LYS A O 1
ATOM 803 N N . LEU A 1 99 ? 7.445 6.531 -10.208 1.00 87.44 99 LEU A N 1
ATOM 804 C CA . LEU A 1 99 ? 8.631 5.691 -10.346 1.00 87.44 99 LEU A CA 1
ATOM 805 C C . LEU A 1 99 ? 8.467 4.681 -11.490 1.00 87.44 99 LEU A C 1
ATOM 807 O O . LEU A 1 99 ? 9.361 4.517 -12.311 1.00 87.44 99 LEU A O 1
ATOM 811 N N . ALA A 1 100 ? 7.310 4.030 -11.586 1.00 90.06 100 ALA A N 1
ATOM 812 C CA . ALA A 1 100 ? 7.007 3.092 -12.660 1.00 90.06 100 ALA A CA 1
ATOM 813 C C . ALA A 1 100 ? 7.035 3.763 -14.041 1.00 90.06 100 ALA A C 1
ATOM 815 O O . ALA A 1 100 ? 7.560 3.196 -15.000 1.00 90.06 100 ALA A O 1
ATOM 816 N N . PHE A 1 101 ? 6.512 4.987 -14.136 1.00 90.94 101 PHE A N 1
ATOM 817 C CA . PHE A 1 101 ? 6.509 5.758 -15.374 1.00 90.94 101 PHE A CA 1
ATOM 818 C C . PHE A 1 101 ? 7.923 6.154 -15.819 1.00 90.94 101 PHE A C 1
ATOM 820 O O . PHE A 1 101 ? 8.269 5.959 -16.983 1.00 90.94 101 PHE A O 1
ATOM 827 N N . GLU A 1 102 ? 8.761 6.645 -14.899 1.00 89.44 102 GLU A N 1
ATOM 828 C CA . GLU A 1 102 ? 10.176 6.968 -15.163 1.00 89.44 102 GLU A CA 1
ATOM 829 C C . GLU A 1 102 ? 10.961 5.755 -15.690 1.00 89.44 102 GLU A C 1
ATOM 831 O O . GLU A 1 102 ? 11.890 5.888 -16.488 1.00 89.44 102 GLU A O 1
ATOM 836 N N . GLU A 1 103 ? 10.534 4.559 -15.294 1.00 86.12 103 GLU A N 1
ATOM 837 C CA . GLU A 1 103 ? 11.150 3.279 -15.630 1.00 86.12 103 GLU A CA 1
ATOM 838 C C . GLU A 1 103 ? 10.541 2.592 -16.862 1.00 86.12 103 GLU A C 1
ATOM 840 O O . GLU A 1 103 ? 10.940 1.481 -17.212 1.00 86.12 103 GLU A O 1
ATOM 845 N N . ASN A 1 104 ? 9.606 3.256 -17.553 1.00 89.88 104 ASN A N 1
ATOM 846 C CA . ASN A 1 104 ? 8.843 2.717 -18.686 1.00 89.88 104 ASN A CA 1
ATOM 847 C C . ASN A 1 104 ? 8.040 1.438 -18.358 1.00 89.88 104 ASN A C 1
ATOM 849 O O . ASN A 1 104 ? 7.723 0.656 -19.256 1.00 89.88 104 ASN A O 1
ATOM 853 N N . LEU A 1 105 ? 7.668 1.232 -17.091 1.00 90.44 105 LEU A N 1
ATOM 854 C CA . LEU A 1 105 ? 6.762 0.169 -16.645 1.00 90.44 105 LEU A CA 1
ATOM 855 C C . LEU A 1 105 ? 5.313 0.661 -16.761 1.00 90.44 105 LEU A C 1
ATOM 857 O O . LEU A 1 105 ? 4.670 1.007 -15.771 1.00 90.44 105 LEU A O 1
ATOM 861 N N . VAL A 1 106 ? 4.822 0.756 -18.000 1.00 90.19 106 VAL A N 1
ATOM 862 C CA . VAL A 1 106 ? 3.557 1.438 -18.332 1.00 90.19 106 VAL A CA 1
ATOM 863 C C . VAL A 1 106 ? 2.350 0.827 -17.616 1.00 90.19 106 VAL A C 1
ATOM 865 O O . VAL A 1 106 ? 1.552 1.573 -17.048 1.00 90.19 106 VAL A O 1
ATOM 868 N N . ASP A 1 107 ? 2.238 -0.502 -17.595 1.00 91.12 107 ASP A N 1
ATOM 869 C CA . ASP A 1 107 ? 1.106 -1.189 -16.961 1.00 91.12 107 ASP A CA 1
ATOM 870 C C . ASP A 1 107 ? 1.090 -0.933 -15.446 1.00 91.12 107 ASP A C 1
ATOM 872 O O . ASP A 1 107 ? 0.076 -0.513 -14.888 1.00 91.12 107 ASP A O 1
ATOM 876 N N . LEU A 1 108 ? 2.253 -1.050 -14.795 1.00 91.06 108 LEU A N 1
ATOM 877 C CA . LEU A 1 108 ? 2.418 -0.795 -13.361 1.00 91.06 108 LEU A CA 1
ATOM 878 C C . LEU A 1 108 ? 2.109 0.665 -13.006 1.00 91.06 108 LEU A C 1
ATOM 880 O O . LEU A 1 108 ? 1.447 0.941 -12.001 1.00 91.06 108 LEU A O 1
ATOM 884 N N . ALA A 1 109 ? 2.549 1.606 -13.845 1.00 91.31 109 ALA A N 1
ATOM 885 C CA . ALA A 1 109 ? 2.256 3.024 -13.679 1.00 91.31 109 ALA A CA 1
ATOM 886 C C . ALA A 1 109 ? 0.750 3.300 -13.765 1.00 91.31 109 ALA A C 1
ATOM 888 O O . ALA A 1 109 ? 0.211 4.039 -12.939 1.00 91.31 109 ALA A O 1
ATOM 889 N N . PHE A 1 110 ? 0.066 2.681 -14.729 1.00 91.44 110 PHE A N 1
ATOM 890 C CA . PHE A 1 110 ? -1.370 2.847 -14.922 1.00 91.44 110 PHE A CA 1
ATOM 891 C C . PHE A 1 110 ? -2.184 2.235 -13.777 1.00 91.44 110 PHE A C 1
ATOM 893 O O . PHE A 1 110 ? -3.093 2.881 -13.250 1.00 91.44 110 PHE A O 1
ATOM 900 N N . GLU A 1 111 ? -1.843 1.022 -13.344 1.00 89.75 111 GLU A N 1
ATOM 901 C CA . GLU A 1 111 ? -2.513 0.363 -12.220 1.00 89.75 111 GLU A CA 1
ATOM 902 C C . GLU A 1 111 ? -2.306 1.129 -10.906 1.00 89.75 111 GLU A C 1
ATOM 904 O O . GLU A 1 111 ? -3.266 1.369 -10.169 1.00 89.75 111 GLU A O 1
ATOM 909 N N . SER A 1 112 ? -1.084 1.600 -10.645 1.00 86.94 112 SER A N 1
ATOM 910 C CA . SER A 1 112 ? -0.772 2.408 -9.458 1.00 86.94 112 SER A CA 1
ATOM 911 C C . SER A 1 112 ? -1.507 3.753 -9.476 1.00 86.94 112 SER A C 1
ATOM 913 O O . SER A 1 112 ? -2.098 4.156 -8.474 1.00 86.94 112 SER A O 1
ATOM 915 N N . ALA A 1 113 ? -1.547 4.431 -10.629 1.00 87.81 113 ALA A N 1
ATOM 916 C CA . ALA A 1 113 ? -2.304 5.671 -10.789 1.00 87.81 113 ALA A CA 1
ATOM 917 C C . ALA A 1 113 ? -3.808 5.442 -10.592 1.00 87.81 113 ALA A C 1
ATOM 919 O O . ALA A 1 113 ? -4.475 6.253 -9.952 1.00 87.81 113 ALA A O 1
ATOM 920 N N . THR A 1 114 ? -4.329 4.313 -11.082 1.00 87.19 114 THR A N 1
ATOM 921 C CA . THR A 1 114 ? -5.728 3.922 -10.881 1.00 87.19 114 THR A CA 1
ATOM 922 C C . THR A 1 114 ? -6.044 3.793 -9.395 1.00 87.19 114 THR A C 1
ATOM 924 O O . THR A 1 114 ? -7.059 4.318 -8.954 1.00 87.19 114 THR A O 1
ATOM 927 N N . LEU A 1 115 ? -5.175 3.174 -8.592 1.00 82.81 115 LEU A N 1
ATOM 928 C CA . LEU A 1 115 ? -5.380 3.080 -7.141 1.00 82.81 115 LEU A CA 1
ATOM 929 C C . LEU A 1 115 ? -5.407 4.446 -6.449 1.00 82.81 115 LEU A C 1
ATOM 931 O O . LEU A 1 115 ? -6.216 4.648 -5.547 1.00 82.81 115 LEU A O 1
ATOM 935 N N . ALA A 1 116 ? -4.579 5.394 -6.890 1.00 80.44 116 ALA A N 1
ATOM 936 C CA . ALA A 1 116 ? -4.555 6.737 -6.316 1.00 80.44 116 ALA A CA 1
ATOM 937 C C . ALA A 1 116 ? -5.848 7.534 -6.575 1.00 80.44 116 ALA A C 1
ATOM 939 O O . ALA A 1 116 ? -6.200 8.397 -5.771 1.00 80.44 116 ALA A O 1
ATOM 940 N N . ILE A 1 117 ? -6.556 7.243 -7.674 1.00 78.88 117 ILE A N 1
ATOM 941 C CA . ILE A 1 117 ? -7.801 7.931 -8.066 1.00 78.88 117 ILE A CA 1
ATOM 942 C C . ILE A 1 117 ? -9.073 7.128 -7.769 1.00 78.88 117 ILE A C 1
ATOM 944 O O . ILE A 1 117 ? -10.165 7.686 -7.808 1.00 78.88 117 ILE A O 1
ATOM 948 N N . LYS A 1 118 ? -8.953 5.820 -7.505 1.00 71.12 118 LYS A N 1
ATOM 949 C CA . LYS A 1 118 ? -10.087 4.918 -7.237 1.00 71.12 118 LYS A CA 1
ATOM 950 C C . LYS A 1 118 ? -10.800 5.264 -5.931 1.00 71.12 118 LYS A C 1
ATOM 952 O O . LYS A 1 118 ? -11.970 4.928 -5.771 1.00 71.12 118 LYS A O 1
ATOM 957 N N . SER A 1 119 ? -10.119 5.952 -5.021 1.00 58.50 119 SER A N 1
ATOM 958 C CA . SER A 1 119 ? -10.749 6.556 -3.855 1.00 58.50 119 SER A CA 1
ATOM 959 C C . SER A 1 119 ? -11.657 7.697 -4.315 1.00 58.50 119 SER A C 1
ATOM 961 O O . SER A 1 119 ? -11.171 8.756 -4.713 1.00 58.50 119 SER A O 1
ATOM 963 N N . GLU A 1 120 ? -12.976 7.488 -4.267 1.00 50.22 120 GLU A N 1
ATOM 964 C CA . GLU A 1 120 ? -13.936 8.578 -4.432 1.00 50.22 120 GLU A CA 1
ATOM 965 C C . GLU A 1 120 ? -13.571 9.715 -3.475 1.00 50.22 120 GLU A C 1
ATOM 967 O O . GLU A 1 120 ? -13.287 9.500 -2.292 1.00 50.22 120 GLU A O 1
ATOM 972 N N . TRP A 1 121 ? -13.565 10.939 -3.999 1.00 46.38 121 TRP A N 1
ATOM 973 C CA . TRP A 1 121 ? -13.427 12.132 -3.182 1.00 46.38 121 TRP A CA 1
ATOM 974 C C . TRP A 1 121 ? -14.692 12.267 -2.327 1.00 46.38 121 TRP A C 1
ATOM 976 O O . TRP A 1 121 ? -15.679 12.874 -2.735 1.00 46.38 121 TRP A O 1
ATOM 986 N N . ASP A 1 122 ? -14.686 11.634 -1.158 1.00 46.91 122 ASP A N 1
ATOM 987 C CA . ASP A 1 122 ? -15.813 11.652 -0.237 1.00 46.91 122 ASP A CA 1
ATOM 988 C C . ASP A 1 122 ? -15.806 12.975 0.541 1.00 46.91 122 ASP A C 1
ATOM 990 O O . ASP A 1 122 ? -15.122 13.154 1.556 1.00 46.91 122 ASP A O 1
ATOM 994 N N . ALA A 1 123 ? -16.560 13.940 0.015 1.00 47.75 123 ALA A N 1
ATOM 995 C CA . ALA A 1 123 ? -16.730 15.254 0.619 1.00 47.75 123 ALA A CA 1
ATOM 996 C C . ALA A 1 123 ? -17.330 15.179 2.037 1.00 47.75 123 ALA A C 1
ATOM 998 O O . ALA A 1 123 ? -17.085 16.078 2.839 1.00 47.75 123 ALA A O 1
ATOM 999 N N . ILE A 1 124 ? -18.082 14.119 2.360 1.00 47.41 124 ILE A N 1
ATOM 1000 C CA . ILE A 1 124 ? -18.735 13.929 3.661 1.00 47.41 124 ILE A CA 1
ATOM 1001 C C . ILE A 1 124 ? -17.699 13.472 4.692 1.00 47.41 124 ILE A C 1
ATOM 1003 O O . ILE A 1 124 ? -17.576 14.110 5.735 1.00 47.41 124 ILE A O 1
ATOM 1007 N N . LYS A 1 125 ? -16.850 12.489 4.360 1.00 49.34 125 LYS A N 1
ATOM 1008 C CA . LYS A 1 125 ? -15.727 12.075 5.230 1.00 49.34 125 LYS A CA 1
ATOM 1009 C C . LYS A 1 125 ? -14.738 13.210 5.503 1.00 49.34 125 LYS A C 1
ATOM 1011 O O . LYS A 1 125 ? -14.161 13.275 6.584 1.00 49.34 125 LYS A O 1
ATOM 1016 N N . ASN A 1 126 ? -14.551 14.126 4.549 1.00 55.16 126 ASN A N 1
ATOM 1017 C CA . ASN A 1 126 ? -13.739 15.329 4.751 1.00 55.16 126 ASN A CA 1
ATOM 1018 C C . ASN A 1 126 ? -14.432 16.395 5.619 1.00 55.16 126 ASN A C 1
ATOM 1020 O O . ASN A 1 126 ? -13.746 17.092 6.363 1.00 55.16 126 ASN A O 1
ATOM 1024 N N . ASN A 1 127 ? -15.761 16.516 5.561 1.00 51.72 127 ASN A N 1
ATOM 1025 C CA . ASN A 1 127 ? -16.519 17.418 6.434 1.00 51.72 127 ASN A CA 1
ATOM 1026 C C . ASN A 1 127 ? -16.526 16.919 7.884 1.00 51.72 127 ASN A C 1
ATOM 1028 O O . ASN A 1 127 ? -16.281 17.708 8.791 1.00 51.72 127 ASN A O 1
ATOM 1032 N N . ASP A 1 128 ? -16.705 15.613 8.095 1.00 49.19 128 ASP A N 1
ATOM 1033 C CA . ASP A 1 128 ? -16.598 14.988 9.419 1.00 49.19 128 ASP A CA 1
ATOM 1034 C C . ASP A 1 128 ? -15.184 15.148 9.999 1.00 49.19 128 ASP A C 1
ATOM 1036 O O . ASP A 1 128 ? -15.021 15.342 11.197 1.00 49.19 128 ASP A O 1
ATOM 1040 N N . LEU A 1 129 ? -14.153 15.164 9.148 1.00 51.72 129 LEU A N 1
ATOM 1041 C CA . LEU A 1 129 ? -12.765 15.487 9.505 1.00 51.72 129 LEU A CA 1
ATOM 1042 C C . LEU A 1 129 ? -12.579 16.946 9.939 1.00 51.72 129 LEU A C 1
ATOM 1044 O O . LEU A 1 129 ? -11.869 17.203 10.909 1.00 51.72 129 LEU A O 1
ATOM 1048 N N . ILE A 1 130 ? -13.193 17.895 9.225 1.00 56.88 130 ILE A N 1
ATOM 1049 C CA . ILE A 1 130 ? -13.147 19.328 9.558 1.00 56.88 130 ILE A CA 1
ATOM 1050 C C . ILE A 1 130 ? -13.906 19.589 10.864 1.00 56.88 130 ILE A C 1
ATOM 1052 O O . ILE A 1 130 ? -13.409 20.310 11.729 1.00 56.88 130 ILE A O 1
ATOM 1056 N N . MET A 1 131 ? -15.071 18.963 11.037 1.00 54.59 131 MET A N 1
ATOM 1057 C CA . MET A 1 131 ? -15.860 19.011 12.268 1.00 54.59 131 MET A CA 1
ATOM 1058 C C . MET A 1 131 ? -15.093 18.376 13.432 1.00 54.59 131 MET A C 1
ATOM 1060 O O . MET A 1 131 ? -14.908 19.021 14.458 1.00 54.59 131 MET A O 1
ATOM 1064 N N . ALA A 1 132 ? -14.535 17.176 13.248 1.00 49.25 132 ALA A N 1
ATOM 1065 C CA . ALA A 1 132 ? -13.742 16.498 14.269 1.00 49.25 13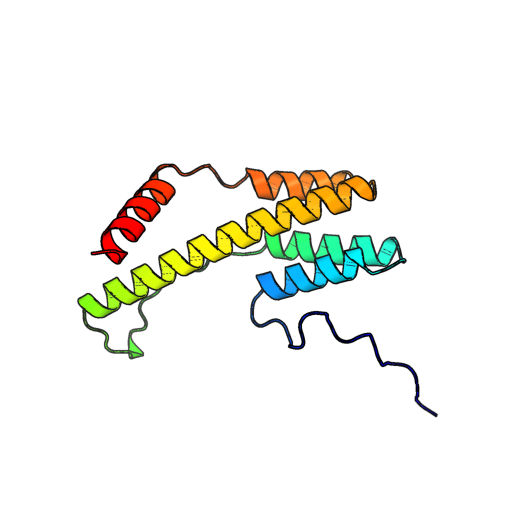2 ALA A CA 1
ATOM 1066 C C . ALA A 1 132 ? -12.482 17.287 14.655 1.00 49.25 132 ALA A C 1
ATOM 1068 O O . ALA A 1 132 ? -12.162 17.334 15.840 1.00 49.25 132 ALA A O 1
ATOM 1069 N N . GLN A 1 133 ? -11.797 17.933 13.696 1.00 47.28 133 GLN A N 1
ATOM 1070 C CA . GLN A 1 133 ? -10.678 18.844 13.973 1.00 47.28 133 GLN A CA 1
ATOM 1071 C C . GLN A 1 133 ? -11.128 20.070 14.772 1.00 47.28 133 GLN A C 1
ATOM 1073 O O . GLN A 1 133 ? -10.469 20.434 15.745 1.00 47.28 133 GLN A O 1
ATOM 1078 N N . SER A 1 134 ? -12.249 20.686 14.387 1.00 46.09 134 SER A N 1
ATOM 1079 C CA . SER A 1 134 ? -12.829 21.830 15.095 1.00 46.09 134 SER A CA 1
ATOM 1080 C C . SER A 1 134 ? -13.219 21.479 16.533 1.00 46.09 134 SER A C 1
ATOM 1082 O O . SER A 1 134 ? -12.998 22.279 17.437 1.00 46.09 134 SER A O 1
ATOM 1084 N N . GLU A 1 135 ? -13.772 20.289 16.756 1.00 51.59 135 GLU A N 1
ATOM 1085 C CA . GLU A 1 135 ? -14.179 19.800 18.077 1.00 51.59 135 GLU A CA 1
ATOM 1086 C C . GLU A 1 135 ? -12.987 19.408 18.958 1.00 51.59 135 GLU A C 1
ATOM 1088 O O . GLU A 1 135 ? -13.046 19.572 20.168 1.00 51.59 135 GLU A O 1
ATOM 1093 N N . SER A 1 136 ? -11.882 18.927 18.377 1.00 42.19 136 SER A N 1
ATOM 1094 C CA . SER A 1 136 ? -10.655 18.600 19.128 1.00 42.19 136 SER A CA 1
ATOM 1095 C C . SER A 1 136 ? -9.803 19.814 19.529 1.00 42.19 136 SER A C 1
ATOM 1097 O O . SER A 1 136 ? -8.797 19.651 20.217 1.00 42.19 136 SER A O 1
ATOM 1099 N N . HIS A 1 137 ? -10.174 21.019 19.085 1.00 40.84 137 HIS A N 1
ATOM 1100 C CA . HIS A 1 137 ? -9.496 22.278 19.417 1.00 40.84 137 HIS A CA 1
ATOM 1101 C C . HIS A 1 137 ? -10.300 23.190 20.370 1.00 40.84 137 HIS A C 1
ATOM 1103 O O . HIS A 1 137 ? -9.851 24.309 20.635 1.00 40.84 137 HIS A O 1
ATOM 1109 N N . GLN A 1 138 ? -11.449 22.733 20.885 1.00 37.66 138 GLN A N 1
ATOM 1110 C CA . GLN A 1 138 ? -12.160 23.343 22.023 1.00 37.66 138 GLN A CA 1
ATOM 1111 C C . GLN A 1 138 ? -11.734 22.701 23.344 1.00 37.66 138 GLN A C 1
ATOM 1113 O O . GLN A 1 138 ? -11.677 23.453 24.343 1.00 37.66 138 GLN A O 1
#

Secondary structure (DSSP, 8-state):
----------SS-S--SSHHHHHHHHHHHHHH---HHHHHHHHHHHHHHHHS-PPPPP---GGG---HHHHHHHHHHHHHHHHHHHHHHHHHHHHHHHHHHHTT-HHHHHHHHHHHHHS---HHHHHHHHHHHHHTT-

Radius of gyration: 19.2 Å; chains: 1; bounding box: 56×40×48 Å

Organism: NCBI:txid197538

Foldseek 3Di:
DDPDDPPPQDPDNDDDPDLLSQLVRLQVVLVPDPDLVSNVVSLVVSLVSLVPDDQDDDDDDPVVVDDPVVSVVVVVVSLVVSVVVLVSSLVSLCSSLVSCVVSVVNVSNVSSVCSNPVPPPPVPSVVVVVVVVVVVVD

Sequence (138 aa):
MLKKLDLKTNLYGGDPETVQEQIILDVENAKTTRNQKMRETLLDKALKALQEYEEPIYKVDESKDLVDEEIVAEKKDFHLKNIRESKERVLIANEMAKLAFEENLVDLAFESATLAIKSEWDAIKNNDLIMAQSESHQ